Protein AF-A0A8S2FDB6-F1 (afdb_monomer_lite)

InterPro domains:
  IPR023299 P-type ATPase, cytoplasmic domain N [G3DSA:3.40.1110.10] (1-66)
  IPR023299 P-type ATPase, cytoplasmic domain N [SSF81660] (2-66)

pLDDT: mean 72.5, std 8.21, range [53.97, 84.56]

Secondary structure (DSSP, 8-state):
------EE---HHHHHS-GGG--EES-HHHHHHHHHHHHHHS-HHHHHHHS-----PPPBTTB----

Organism: NCBI:txid1234261

Radius of gyration: 12.91 Å; chains: 1; bounding box: 31×32×21 Å

Foldseek 3Di:
DQDAPKDFDPDPVLVPDQLVPTDIDHDPVSSVVVSVCCVVPVDVPVVCVVPPDPDWDDQDPVRNDTD

Sequence (67 aa):
MLYNHADFRGDPDNLRKSVFQRECIGDASETALLMCVELSTGNVIKFFEENRKILEIPSNATNKYQF

Structure (mmCIF, N/CA/C/O backbone):
data_AF-A0A8S2FDB6-F1
#
_entry.id   AF-A0A8S2FDB6-F1
#
loop_
_atom_site.group_PDB
_atom_site.id
_atom_site.type_symbol
_atom_site.label_atom_id
_atom_site.label_alt_id
_atom_site.label_comp_id
_atom_site.label_asym_id
_atom_site.label_entity_id
_atom_site.label_seq_id
_atom_site.pdbx_PDB_ins_code
_atom_site.Cartn_x
_atom_site.Cartn_y
_atom_site.Cartn_z
_atom_site.occupancy
_atom_site.B_iso_or_equiv
_atom_site.auth_seq_id
_atom_site.auth_comp_id
_atom_site.auth_asym_id
_atom_site.auth_atom_id
_atom_site.pdbx_PDB_model_num
ATOM 1 N N . MET A 1 1 ? -2.417 5.718 4.024 1.00 53.97 1 MET A N 1
ATOM 2 C CA . MET A 1 1 ? -1.086 5.811 3.398 1.00 53.97 1 MET A CA 1
ATOM 3 C C . MET A 1 1 ? -1.227 6.675 2.157 1.00 53.97 1 MET A C 1
ATOM 5 O O . MET A 1 1 ? -1.594 6.163 1.115 1.00 53.97 1 MET A O 1
ATOM 9 N N . LEU A 1 2 ? -1.064 7.994 2.292 1.00 58.62 2 LEU A N 1
ATOM 10 C CA . 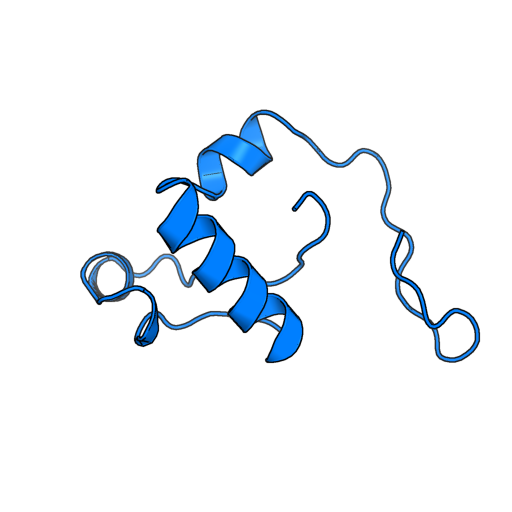LEU A 1 2 ? -1.196 8.908 1.150 1.00 58.62 2 LEU A CA 1
ATOM 11 C C . LEU A 1 2 ? 0.089 8.991 0.332 1.00 58.62 2 LEU A C 1
ATOM 13 O O . LEU A 1 2 ? 0.067 9.535 -0.756 1.00 58.62 2 LEU A O 1
ATOM 17 N N . TYR A 1 3 ? 1.202 8.484 0.853 1.00 63.62 3 TYR A N 1
ATOM 18 C CA . TYR A 1 3 ? 2.516 8.651 0.258 1.00 63.62 3 TYR A CA 1
ATOM 19 C C . TYR A 1 3 ? 3.120 7.286 -0.044 1.00 63.62 3 TYR A C 1
ATOM 21 O O . TYR A 1 3 ? 3.720 6.644 0.811 1.00 63.62 3 TYR A O 1
ATOM 29 N N . ASN A 1 4 ? 2.832 6.804 -1.246 1.00 70.69 4 ASN A N 1
ATOM 30 C CA . ASN A 1 4 ? 3.425 5.619 -1.834 1.00 70.69 4 ASN A CA 1
ATOM 31 C C . ASN A 1 4 ? 3.606 5.894 -3.333 1.00 70.69 4 ASN A C 1
ATOM 33 O O . ASN A 1 4 ? 2.702 6.493 -3.931 1.00 70.69 4 ASN A O 1
ATOM 37 N N . HIS A 1 5 ? 4.759 5.534 -3.892 1.00 72.75 5 HIS A N 1
ATOM 38 C CA . HIS A 1 5 ? 4.985 5.480 -5.339 1.00 72.75 5 HIS A CA 1
ATOM 39 C C . HIS A 1 5 ? 4.838 4.068 -5.901 1.00 72.75 5 HIS A C 1
ATOM 41 O O . HIS A 1 5 ? 4.837 3.902 -7.119 1.00 72.75 5 HIS A O 1
ATOM 47 N N . ALA A 1 6 ? 4.727 3.062 -5.031 1.00 77.56 6 ALA A N 1
ATOM 48 C CA . ALA A 1 6 ? 4.512 1.702 -5.462 1.00 77.56 6 ALA A CA 1
ATOM 49 C C . ALA A 1 6 ? 3.086 1.516 -5.973 1.00 77.56 6 ALA A C 1
ATOM 51 O O . ALA A 1 6 ? 2.121 1.834 -5.276 1.00 77.56 6 ALA A O 1
ATOM 52 N N . ASP A 1 7 ? 2.978 0.925 -7.158 1.00 77.69 7 ASP A N 1
ATOM 53 C CA . ASP A 1 7 ? 1.712 0.547 -7.774 1.00 77.69 7 ASP A CA 1
ATOM 54 C C . ASP A 1 7 ? 1.683 -0.949 -8.079 1.00 77.69 7 ASP A C 1
ATOM 56 O O . ASP A 1 7 ? 2.698 -1.572 -8.417 1.00 77.69 7 ASP A O 1
ATOM 60 N N . PHE A 1 8 ? 0.489 -1.536 -7.982 1.00 80.38 8 PHE A N 1
AT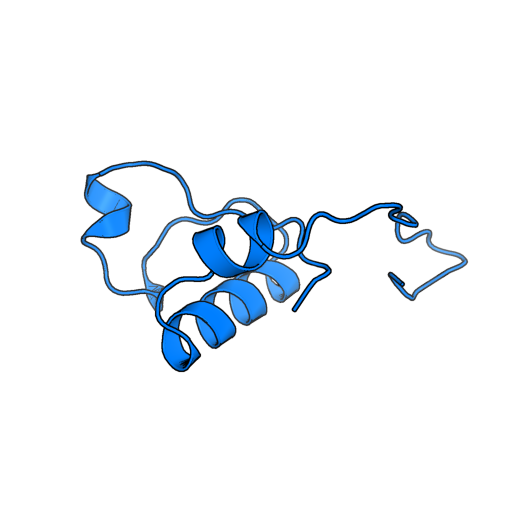OM 61 C CA . PHE A 1 8 ? 0.266 -2.897 -8.452 1.00 80.38 8 PHE A CA 1
ATOM 62 C C . PHE A 1 8 ? 0.285 -2.922 -9.974 1.00 80.38 8 PHE A C 1
ATOM 64 O O . PHE A 1 8 ? -0.337 -2.092 -10.642 1.00 80.38 8 PHE A O 1
ATOM 71 N N . ARG A 1 9 ? 0.943 -3.932 -10.541 1.00 79.06 9 ARG A N 1
ATOM 72 C CA . ARG A 1 9 ? 0.886 -4.150 -11.980 1.00 79.06 9 ARG A CA 1
ATOM 73 C C . ARG A 1 9 ? -0.544 -4.528 -12.369 1.00 79.06 9 ARG A C 1
ATOM 75 O O . ARG A 1 9 ? -1.074 -5.521 -11.870 1.00 79.06 9 ARG A O 1
ATOM 82 N N . GLY A 1 10 ? -1.157 -3.749 -13.262 1.00 71.81 10 GLY A N 1
ATOM 83 C CA . GLY A 1 10 ? -2.555 -3.891 -13.698 1.00 71.81 10 GLY A CA 1
ATOM 84 C C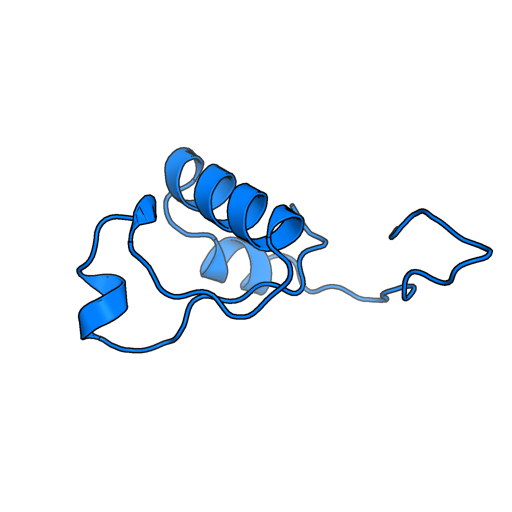 . GLY A 1 10 ? -2.870 -5.144 -14.525 1.00 71.81 10 GLY A C 1
ATOM 85 O O . GLY A 1 10 ? -3.841 -5.153 -15.279 1.00 71.81 10 GLY A O 1
ATOM 86 N N . ASP A 1 11 ? -2.059 -6.194 -14.420 1.00 76.69 11 ASP A N 1
ATOM 87 C CA . ASP A 1 11 ? -2.276 -7.443 -15.132 1.00 76.69 11 ASP A CA 1
ATOM 88 C C . ASP A 1 11 ? -3.425 -8.240 -14.489 1.00 76.69 11 ASP A C 1
ATOM 90 O O . ASP A 1 11 ? -3.428 -8.469 -13.273 1.00 76.69 11 ASP A O 1
ATOM 94 N N . PRO A 1 12 ? -4.391 -8.738 -15.284 1.00 66.25 12 PRO A N 1
ATOM 95 C CA . PRO A 1 12 ? -5.541 -9.491 -14.775 1.00 66.25 12 PRO A CA 1
ATOM 96 C C . PRO A 1 12 ? -5.142 -10.793 -14.060 1.00 66.25 12 PRO A C 1
ATOM 98 O O . PRO A 1 12 ? -5.871 -11.271 -13.189 1.00 66.25 12 PRO A O 1
ATOM 101 N N . ASP A 1 13 ? -3.974 -11.348 -14.390 1.00 72.56 13 ASP A N 1
ATOM 102 C CA . ASP A 1 13 ? -3.392 -12.508 -13.710 1.00 72.56 13 ASP A CA 1
ATOM 103 C C . ASP A 1 13 ? -2.828 -12.140 -12.323 1.00 72.56 13 ASP A C 1
ATOM 105 O O . ASP A 1 13 ? -2.955 -12.906 -11.370 1.00 72.56 13 ASP A O 1
ATOM 109 N N . ASN A 1 14 ? -2.289 -10.925 -12.168 1.00 72.62 14 ASN A N 1
ATOM 110 C CA . ASN A 1 14 ? -1.773 -10.428 -10.890 1.00 72.62 14 ASN A CA 1
ATOM 111 C C . ASN A 1 14 ? -2.894 -10.057 -9.916 1.00 72.62 14 ASN A C 1
ATOM 113 O O . ASN A 1 14 ? -2.792 -10.359 -8.731 1.00 72.62 14 ASN A O 1
ATOM 117 N N . LEU A 1 15 ? -4.010 -9.505 -10.395 1.00 68.06 15 LEU A N 1
ATOM 118 C CA . LEU A 1 15 ? -5.189 -9.231 -9.559 1.00 68.06 15 LEU A CA 1
ATOM 119 C C . LEU A 1 15 ? -5.777 -10.499 -8.915 1.00 68.06 15 LEU A C 1
ATOM 121 O O . LEU A 1 15 ? -6.288 -10.442 -7.793 1.00 68.06 15 LEU A O 1
ATOM 125 N N . ARG A 1 16 ? -5.669 -11.644 -9.602 1.00 67.94 16 ARG A N 1
ATOM 126 C CA . ARG A 1 16 ? -6.111 -12.960 -9.111 1.00 67.94 16 ARG A CA 1
ATOM 127 C C . ARG A 1 16 ? -5.149 -13.619 -8.124 1.00 67.94 16 ARG A C 1
ATOM 129 O O . ARG A 1 16 ? -5.566 -14.531 -7.410 1.00 67.94 16 ARG A O 1
ATOM 136 N N . LYS A 1 17 ? -3.889 -13.186 -8.070 1.00 75.62 17 LYS A N 1
ATOM 137 C CA . LYS A 1 17 ? -2.900 -13.708 -7.121 1.00 75.62 17 LYS A CA 1
ATOM 138 C C . LYS A 1 17 ? -3.126 -13.124 -5.728 1.00 75.62 17 LYS A C 1
ATOM 140 O O . LYS A 1 17 ? -3.629 -12.009 -5.562 1.00 75.62 17 LYS A O 1
ATOM 145 N N . SER A 1 18 ? -2.729 -13.902 -4.719 1.00 74.88 18 SER A N 1
ATOM 146 C CA . SER A 1 18 ? -2.677 -13.443 -3.328 1.00 74.88 18 SER A CA 1
ATOM 147 C C . SER A 1 18 ? -1.801 -12.195 -3.220 1.00 74.88 18 SER A C 1
ATOM 149 O O . SER A 1 18 ? -0.823 -12.078 -3.957 1.00 74.88 18 SER A O 1
ATOM 151 N N . VAL A 1 19 ? -2.126 -11.286 -2.296 1.00 75.50 19 VAL A N 1
ATOM 152 C CA . VAL A 1 19 ? -1.484 -9.964 -2.169 1.00 75.50 19 VAL A CA 1
ATOM 153 C C . VAL A 1 19 ? 0.048 -10.065 -2.108 1.00 75.50 19 VAL A C 1
ATOM 155 O O . VAL A 1 19 ? 0.728 -9.270 -2.740 1.00 75.50 19 VAL A O 1
ATOM 158 N N . PHE A 1 20 ? 0.588 -11.104 -1.463 1.00 73.69 20 PHE A N 1
ATOM 159 C CA . PHE A 1 20 ? 2.033 -11.356 -1.351 1.00 73.69 20 PHE A CA 1
ATOM 160 C C . PHE A 1 20 ? 2.738 -11.780 -2.651 1.00 73.69 20 PHE A C 1
ATOM 162 O O . PHE A 1 20 ? 3.961 -11.743 -2.718 1.00 73.69 20 PHE A O 1
ATOM 169 N N . GLN A 1 21 ? 1.994 -12.241 -3.657 1.00 79.06 21 GLN A N 1
ATOM 170 C CA . GLN A 1 21 ? 2.526 -12.700 -4.947 1.00 79.06 21 GLN A CA 1
ATOM 171 C C . GLN A 1 21 ? 2.216 -11.724 -6.087 1.00 79.06 21 GLN A C 1
ATOM 173 O O . GLN A 1 21 ? 2.499 -12.026 -7.247 1.00 79.06 21 GLN A O 1
ATOM 178 N N . ARG A 1 22 ? 1.599 -10.576 -5.784 1.00 81.75 22 ARG A N 1
ATOM 179 C CA . ARG A 1 22 ? 1.316 -9.557 -6.792 1.00 81.75 22 ARG A CA 1
ATOM 180 C C . ARG A 1 22 ? 2.609 -8.859 -7.179 1.00 81.75 22 ARG A C 1
ATOM 182 O O . ARG A 1 22 ? 3.347 -8.381 -6.320 1.00 81.75 22 ARG A O 1
ATOM 189 N N . GLU A 1 23 ? 2.859 -8.764 -8.478 1.00 80.75 23 GLU A N 1
ATOM 190 C CA . GLU A 1 23 ? 3.951 -7.930 -8.965 1.00 80.75 23 GLU A CA 1
ATOM 191 C C . GLU A 1 23 ? 3.613 -6.458 -8.715 1.00 80.75 23 GLU A C 1
ATOM 193 O O . GLU A 1 23 ? 2.543 -5.972 -9.099 1.00 80.75 23 GLU A O 1
ATOM 198 N N . CYS A 1 24 ? 4.537 -5.760 -8.064 1.00 81.75 24 CYS A N 1
ATOM 199 C CA . CYS A 1 24 ? 4.446 -4.334 -7.784 1.00 81.75 24 CYS A CA 1
ATOM 200 C C . CYS A 1 24 ? 5.645 -3.626 -8.408 1.00 81.75 24 CYS A C 1
ATOM 202 O O . CYS A 1 24 ? 6.728 -4.201 -8.531 1.00 81.75 24 CYS A O 1
ATOM 204 N N . ILE A 1 25 ? 5.444 -2.375 -8.796 1.00 81.75 25 ILE A N 1
ATOM 205 C CA . ILE A 1 25 ? 6.483 -1.511 -9.345 1.00 81.75 25 ILE A CA 1
ATOM 206 C C . ILE A 1 25 ? 6.801 -0.493 -8.260 1.00 81.75 25 ILE A C 1
ATOM 208 O O . ILE A 1 25 ? 5.950 0.333 -7.971 1.00 81.75 25 ILE A O 1
ATOM 212 N N . GLY A 1 26 ? 7.982 -0.554 -7.648 1.00 78.25 26 GLY A N 1
ATOM 213 C CA . GLY A 1 26 ? 8.379 0.378 -6.589 1.00 78.25 26 GLY A CA 1
ATOM 214 C C . GLY A 1 26 ? 9.521 -0.161 -5.733 1.00 78.25 26 GLY A C 1
ATOM 215 O O . GLY A 1 26 ? 10.000 -1.275 -5.956 1.00 78.25 26 GLY A O 1
ATOM 216 N N . ASP A 1 27 ? 9.958 0.626 -4.748 1.00 81.75 27 ASP A N 1
ATOM 217 C CA . ASP A 1 27 ? 10.940 0.158 -3.768 1.00 81.75 27 ASP A CA 1
ATOM 218 C C . ASP A 1 27 ? 10.350 -0.960 -2.886 1.00 81.75 27 ASP A C 1
ATOM 220 O O . ASP A 1 27 ? 9.132 -1.055 -2.688 1.00 81.75 27 ASP A O 1
ATOM 224 N N . ALA A 1 28 ? 11.206 -1.823 -2.334 1.00 80.12 28 ALA A N 1
ATOM 225 C CA . ALA A 1 28 ? 10.770 -2.935 -1.491 1.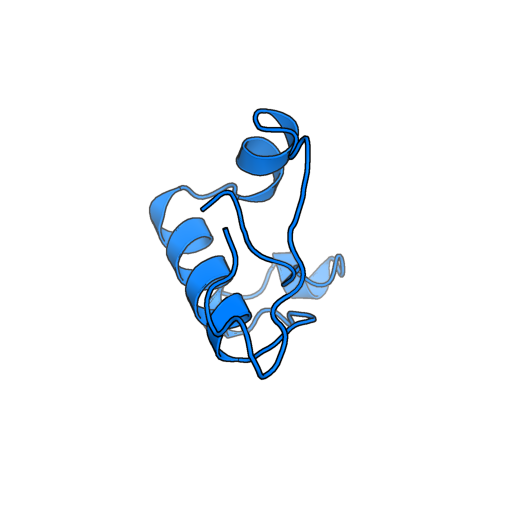00 80.12 28 ALA A CA 1
ATOM 226 C C . ALA A 1 28 ? 10.000 -2.458 -0.244 1.00 80.12 28 ALA A C 1
ATOM 228 O O . ALA A 1 28 ? 9.030 -3.099 0.168 1.00 80.12 28 ALA A O 1
ATOM 229 N N . SER A 1 29 ? 10.403 -1.323 0.338 1.00 81.81 29 SER A N 1
ATOM 230 C CA . SER A 1 29 ? 9.751 -0.746 1.520 1.00 81.81 29 SER A CA 1
ATOM 231 C C . SER A 1 29 ? 8.347 -0.211 1.207 1.00 81.81 29 SER A C 1
ATOM 233 O O . SER A 1 29 ? 7.379 -0.525 1.904 1.00 81.81 29 SER A O 1
ATOM 235 N N . GLU A 1 30 ? 8.220 0.525 0.107 1.00 80.88 30 GLU A N 1
ATOM 236 C CA . GLU A 1 30 ? 6.971 1.079 -0.416 1.00 80.88 30 GLU A CA 1
ATOM 237 C C . GLU A 1 30 ? 5.982 -0.019 -0.834 1.00 80.88 30 GLU A C 1
ATOM 239 O O . GLU A 1 30 ? 4.792 0.030 -0.507 1.00 80.88 30 GLU A O 1
ATOM 244 N N . THR A 1 31 ? 6.493 -1.073 -1.469 1.00 83.69 31 THR A N 1
ATOM 245 C CA . THR A 1 31 ? 5.717 -2.246 -1.885 1.00 83.69 31 THR A CA 1
ATOM 246 C C . THR A 1 31 ? 5.157 -3.016 -0.685 1.00 83.69 31 THR A C 1
ATOM 248 O O . THR A 1 31 ? 3.982 -3.390 -0.673 1.00 83.69 31 THR A O 1
ATOM 251 N N . ALA A 1 32 ? 5.957 -3.224 0.366 1.00 82.56 32 ALA A N 1
ATOM 252 C CA . ALA A 1 32 ? 5.504 -3.905 1.582 1.00 82.56 32 ALA A CA 1
ATOM 253 C C . ALA A 1 32 ? 4.345 -3.162 2.262 1.00 82.56 32 ALA A C 1
ATOM 255 O O . ALA A 1 32 ? 3.376 -3.774 2.720 1.00 82.56 32 ALA A O 1
ATOM 256 N N . LEU A 1 33 ? 4.425 -1.834 2.291 1.00 83.06 33 LEU A N 1
ATOM 257 C CA . LEU A 1 33 ? 3.371 -0.995 2.840 1.00 83.06 33 LEU A CA 1
ATOM 258 C C . LEU A 1 33 ? 2.115 -1.004 1.951 1.00 83.06 33 LEU A C 1
ATOM 260 O O . LEU A 1 33 ? 1.014 -1.114 2.489 1.00 83.06 33 LEU A O 1
ATOM 264 N N . LEU A 1 34 ? 2.259 -0.984 0.619 1.00 83.12 34 LEU A N 1
ATOM 265 C CA . LEU A 1 34 ? 1.133 -1.118 -0.318 1.00 83.12 34 LEU A CA 1
ATOM 266 C C . LEU A 1 34 ? 0.348 -2.416 -0.063 1.00 83.12 34 LEU A C 1
ATOM 268 O O . LEU A 1 34 ? -0.875 -2.393 0.082 1.00 83.12 34 LEU A O 1
ATOM 272 N N . MET A 1 35 ? 1.061 -3.537 0.074 1.00 84.56 35 MET A N 1
ATOM 273 C CA . MET A 1 35 ? 0.471 -4.842 0.385 1.00 84.56 35 MET A CA 1
ATOM 274 C C . MET A 1 35 ? -0.209 -4.872 1.760 1.00 84.56 35 MET A C 1
ATOM 276 O O . MET A 1 35 ? -1.291 -5.441 1.900 1.00 84.56 35 MET A O 1
ATOM 280 N N . CYS A 1 36 ? 0.390 -4.245 2.776 1.00 83.88 36 CYS A N 1
ATOM 281 C CA . CYS A 1 36 ? -0.176 -4.179 4.126 1.00 83.88 36 CYS A CA 1
ATOM 282 C C . CYS A 1 36 ? -1.522 -3.429 4.160 1.00 83.88 36 CYS A C 1
ATOM 284 O O . CYS A 1 36 ? -2.484 -3.873 4.797 1.00 83.88 36 CYS A O 1
ATOM 286 N N . VAL A 1 37 ? -1.612 -2.309 3.436 1.00 81.38 37 VAL A N 1
ATOM 287 C CA . VAL A 1 37 ? -2.844 -1.508 3.358 1.00 81.38 37 VAL A CA 1
ATOM 288 C C . VAL A 1 37 ? -3.910 -2.232 2.534 1.00 81.38 37 VAL A C 1
ATOM 290 O O . VAL A 1 37 ? -5.071 -2.241 2.931 1.00 81.38 37 VAL A O 1
ATOM 293 N N . GLU A 1 38 ? -3.532 -2.896 1.441 1.00 82.94 38 GLU A N 1
ATOM 294 C CA . GLU A 1 38 ? -4.455 -3.709 0.637 1.00 82.94 38 GLU A CA 1
ATOM 295 C C . GLU A 1 38 ? -5.045 -4.870 1.447 1.00 82.94 38 GLU A C 1
ATOM 297 O O . GLU A 1 38 ? -6.243 -5.122 1.365 1.00 82.94 38 GLU A O 1
ATOM 302 N N . LEU A 1 39 ? -4.252 -5.527 2.300 1.00 81.75 39 LEU A N 1
ATOM 303 C CA . LEU A 1 39 ? -4.753 -6.567 3.205 1.00 81.75 39 LEU A CA 1
ATOM 304 C C . LEU A 1 39 ? -5.724 -6.028 4.265 1.00 81.75 39 LEU A C 1
ATOM 306 O O . LEU A 1 39 ? -6.671 -6.720 4.628 1.00 81.75 39 LEU A O 1
ATOM 310 N N . SER A 1 40 ? -5.488 -4.816 4.770 1.00 79.06 40 SER A N 1
ATOM 311 C CA . SER A 1 40 ? -6.290 -4.237 5.856 1.00 79.06 40 SER A CA 1
ATOM 312 C C . SER A 1 40 ? -7.580 -3.575 5.358 1.00 79.06 40 SER A C 1
ATOM 314 O O . SER A 1 40 ? -8.617 -3.677 6.009 1.00 79.06 40 SER A O 1
ATOM 316 N N . THR A 1 41 ? -7.521 -2.897 4.210 1.00 75.12 41 THR A N 1
ATOM 317 C CA . THR A 1 41 ? -8.601 -2.041 3.685 1.00 75.12 41 THR A CA 1
ATOM 318 C C . THR A 1 41 ? -9.292 -2.651 2.459 1.00 75.12 41 THR A C 1
ATOM 320 O O . THR A 1 41 ? -10.418 -2.281 2.137 1.00 75.12 41 THR A O 1
ATOM 323 N N . GLY A 1 42 ? -8.648 -3.591 1.759 1.00 70.88 42 GLY A N 1
ATOM 324 C CA . GLY A 1 42 ? -9.220 -4.342 0.635 1.00 70.88 42 GLY A CA 1
ATOM 325 C C . GLY A 1 42 ? -9.334 -3.588 -0.695 1.00 70.88 42 GLY A C 1
ATOM 326 O O . GLY A 1 42 ? -9.622 -4.219 -1.711 1.00 70.88 42 GLY A O 1
ATOM 327 N N . ASN A 1 43 ? -9.152 -2.261 -0.721 1.00 71.50 43 ASN A N 1
ATOM 328 C CA . ASN A 1 43 ? -9.164 -1.490 -1.965 1.00 71.50 43 ASN A CA 1
ATOM 329 C C . ASN A 1 43 ? -8.341 -0.197 -1.861 1.00 71.50 43 ASN A C 1
ATOM 331 O O . ASN A 1 43 ? -8.864 0.885 -1.580 1.00 71.50 43 ASN A O 1
ATOM 335 N N . VAL A 1 44 ? -7.034 -0.311 -2.082 1.00 73.19 44 VAL A N 1
ATOM 336 C CA . VAL A 1 44 ? -6.109 0.829 -1.984 1.00 73.19 44 VAL A CA 1
ATOM 337 C C . VAL A 1 44 ? -6.316 1.852 -3.107 1.00 73.19 44 VAL A C 1
ATOM 339 O O . VAL A 1 44 ? -6.172 3.050 -2.878 1.00 73.19 44 VAL A O 1
ATOM 342 N N . ILE A 1 45 ? -6.717 1.407 -4.301 1.00 73.38 45 ILE A N 1
ATOM 343 C CA . ILE A 1 45 ? -6.888 2.278 -5.477 1.00 73.38 45 ILE A CA 1
ATOM 344 C C . ILE A 1 45 ? -8.008 3.296 -5.242 1.00 73.38 45 ILE A C 1
ATOM 346 O O . ILE A 1 45 ? -7.804 4.492 -5.434 1.00 73.38 45 ILE A O 1
ATOM 350 N N . LYS A 1 46 ? -9.162 2.851 -4.730 1.00 71.88 46 LYS A N 1
ATOM 351 C CA . LYS A 1 46 ? -10.262 3.764 -4.378 1.00 71.88 46 LYS A CA 1
ATOM 352 C C . LYS A 1 46 ? -9.867 4.767 -3.298 1.00 71.88 46 LYS A C 1
ATOM 354 O O . LYS A 1 46 ? -10.239 5.932 -3.375 1.00 71.88 46 LYS A O 1
ATOM 359 N N . PHE A 1 47 ? -9.066 4.336 -2.323 1.00 70.50 47 PHE A N 1
ATOM 360 C CA . PHE A 1 47 ? -8.571 5.226 -1.274 1.00 70.50 47 PHE A CA 1
ATOM 361 C C . PHE A 1 47 ? -7.688 6.354 -1.839 1.00 70.50 47 PHE A C 1
ATOM 363 O O . PHE A 1 47 ? -7.741 7.478 -1.337 1.00 70.50 47 PHE A O 1
ATOM 370 N N . PHE A 1 48 ? -6.912 6.086 -2.896 1.00 70.50 48 PHE A N 1
ATOM 371 C CA . PHE A 1 48 ? -6.138 7.110 -3.606 1.00 70.50 48 PHE A CA 1
ATOM 372 C C . PHE A 1 48 ? -7.001 8.024 -4.480 1.00 70.50 48 PHE A C 1
ATOM 374 O O . PHE A 1 48 ? -6.743 9.226 -4.527 1.00 70.50 48 PHE A O 1
ATOM 381 N N . GLU A 1 49 ? -8.026 7.488 -5.146 1.00 72.00 49 GLU A N 1
ATOM 382 C CA . GLU A 1 49 ? -8.961 8.297 -5.940 1.00 72.00 49 GLU A CA 1
ATOM 383 C C . GLU A 1 49 ? -9.731 9.298 -5.068 1.00 72.00 49 GLU A C 1
ATOM 385 O O . GLU A 1 49 ? -9.910 10.453 -5.456 1.00 72.00 49 GLU A O 1
ATOM 390 N N . GLU A 1 50 ? -10.132 8.881 -3.866 1.00 76.50 50 GLU A N 1
ATOM 391 C CA . GLU A 1 50 ? -10.806 9.745 -2.893 1.00 76.50 50 GLU A CA 1
ATOM 392 C C . GLU A 1 50 ? -9.854 10.773 -2.259 1.00 76.50 50 GLU A C 1
A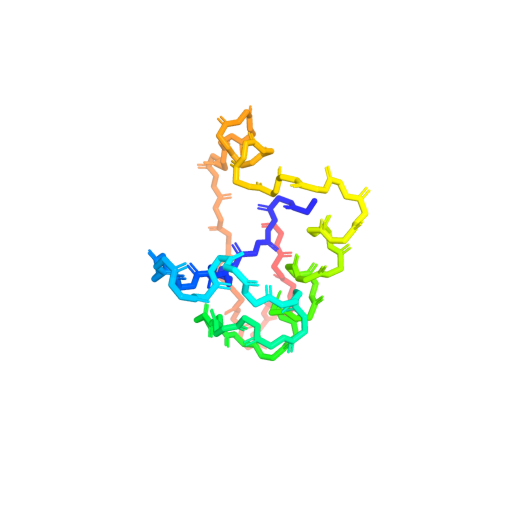TOM 394 O O . GLU A 1 50 ? -10.283 11.864 -1.883 1.00 76.50 50 GLU A O 1
ATOM 399 N N . ASN A 1 51 ? -8.555 10.462 -2.171 1.00 69.06 51 ASN A N 1
ATOM 400 C CA . ASN A 1 51 ? -7.547 11.316 -1.546 1.00 69.06 51 ASN A CA 1
ATOM 401 C C . ASN A 1 51 ? -6.440 11.708 -2.532 1.00 69.06 51 ASN A C 1
ATOM 403 O O . ASN A 1 51 ? -5.306 11.223 -2.469 1.00 69.06 51 ASN A O 1
ATOM 407 N N . ARG A 1 52 ? -6.761 12.637 -3.437 1.00 66.62 52 ARG A N 1
ATOM 408 C CA . ARG A 1 52 ? -5.804 13.157 -4.418 1.00 66.62 52 ARG A CA 1
ATOM 409 C C . ARG A 1 52 ? -4.659 13.907 -3.727 1.00 66.62 52 ARG A C 1
ATOM 411 O O . ARG A 1 52 ? -4.887 14.915 -3.058 1.00 66.62 52 ARG A O 1
ATOM 418 N N . LYS A 1 53 ? -3.416 13.459 -3.937 1.00 66.56 53 LYS A N 1
ATOM 419 C CA . LYS A 1 53 ? -2.226 14.183 -3.463 1.00 66.56 53 LYS A CA 1
ATOM 420 C C . LYS A 1 53 ? -2.117 15.535 -4.179 1.00 66.56 53 LYS A C 1
ATOM 422 O O . LYS A 1 53 ? -2.230 15.598 -5.402 1.00 66.56 53 LYS A O 1
ATOM 427 N N . ILE A 1 54 ? -1.914 16.608 -3.415 1.00 66.69 54 ILE A N 1
ATOM 428 C CA . ILE A 1 54 ? -1.810 17.985 -3.935 1.00 66.69 54 ILE A CA 1
ATOM 429 C C . ILE A 1 54 ? -0.350 18.351 -4.239 1.00 66.69 54 ILE A C 1
ATOM 431 O O . ILE A 1 54 ? -0.077 19.047 -5.213 1.00 66.69 54 ILE A O 1
ATOM 435 N N . LEU A 1 55 ? 0.586 17.879 -3.416 1.00 62.59 55 LEU A N 1
ATOM 436 C CA . LEU A 1 55 ? 2.016 18.120 -3.561 1.00 62.59 55 LEU A CA 1
ATOM 437 C C . LEU A 1 55 ? 2.778 16.926 -2.988 1.00 62.59 55 LEU A C 1
ATOM 439 O O . LEU A 1 55 ? 2.313 16.291 -2.042 1.00 62.59 55 LEU A O 1
ATOM 443 N N . GLU A 1 56 ? 3.945 16.660 -3.557 1.00 64.62 56 GLU A N 1
ATOM 444 C CA . GLU A 1 56 ? 4.875 15.644 -3.095 1.00 64.62 56 GLU A CA 1
ATOM 445 C C . GLU A 1 56 ? 6.287 16.255 -3.041 1.00 64.62 56 GLU A C 1
ATOM 447 O O . GLU A 1 56 ? 6.699 16.974 -3.955 1.00 64.62 56 GLU A O 1
ATOM 452 N N . ILE A 1 57 ? 7.012 16.016 -1.946 1.00 68.50 57 ILE A N 1
ATOM 453 C CA . ILE A 1 57 ? 8.427 16.357 -1.809 1.00 68.50 57 ILE A CA 1
ATOM 454 C C . ILE A 1 57 ? 9.255 15.088 -2.072 1.00 68.50 57 ILE A C 1
ATOM 456 O O . ILE A 1 57 ? 9.163 14.123 -1.304 1.00 68.50 57 ILE A O 1
ATOM 460 N N . PRO A 1 58 ? 10.086 15.054 -3.129 1.00 64.62 58 PRO A N 1
ATOM 461 C CA . PRO A 1 58 ? 10.941 13.906 -3.391 1.00 64.62 58 PRO A CA 1
ATOM 462 C C . PRO A 1 58 ? 11.983 13.765 -2.278 1.00 64.62 58 PRO A C 1
ATOM 464 O O . PRO A 1 58 ? 12.592 14.752 -1.851 1.00 64.62 58 PRO A O 1
ATOM 467 N N . SER A 1 59 ? 12.209 12.531 -1.818 1.00 58.88 59 SER A N 1
ATOM 468 C CA . SER A 1 59 ? 13.288 12.262 -0.866 1.00 58.88 59 SER A CA 1
ATOM 469 C C . SER A 1 59 ? 14.621 12.622 -1.52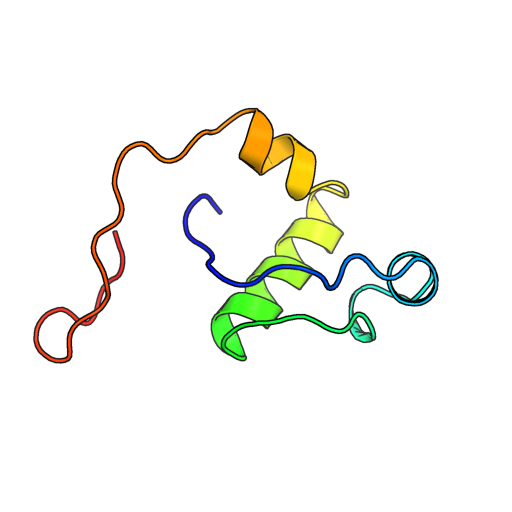9 1.00 58.88 59 SER A C 1
ATOM 471 O O . SER A 1 59 ? 14.910 12.188 -2.646 1.00 58.88 59 SER A O 1
ATOM 473 N N . ASN A 1 60 ? 15.431 13.427 -0.851 1.00 62.03 60 ASN A N 1
ATOM 474 C CA . ASN A 1 60 ? 16.786 13.764 -1.279 1.00 62.03 60 ASN A CA 1
ATOM 475 C C . ASN A 1 60 ? 17.754 13.289 -0.191 1.00 62.03 60 ASN A C 1
ATOM 477 O O . ASN A 1 60 ? 17.383 13.209 0.975 1.00 62.03 60 ASN A O 1
ATOM 481 N N . ALA A 1 61 ? 19.018 13.026 -0.516 1.00 60.75 61 ALA A N 1
ATOM 482 C CA . ALA A 1 61 ? 20.014 12.561 0.453 1.00 60.75 61 ALA A CA 1
ATOM 483 C C . ALA A 1 61 ? 20.158 13.490 1.683 1.00 60.75 61 ALA A C 1
ATOM 485 O O . ALA A 1 61 ? 20.526 13.036 2.768 1.00 60.75 61 ALA A O 1
ATOM 486 N N . THR A 1 62 ? 19.830 14.779 1.533 1.00 64.62 62 THR A N 1
ATOM 487 C CA . THR A 1 62 ? 19.775 15.773 2.621 1.00 64.62 62 THR A CA 1
ATOM 488 C C . THR A 1 62 ? 18.455 15.745 3.402 1.00 64.62 62 THR A C 1
ATOM 490 O O . THR A 1 62 ? 18.446 16.046 4.591 1.00 64.62 62 THR A O 1
ATOM 493 N N . ASN A 1 63 ? 17.352 15.358 2.760 1.00 58.53 63 ASN A N 1
ATOM 494 C CA . ASN A 1 63 ? 16.014 15.291 3.343 1.00 58.53 63 ASN A CA 1
ATOM 495 C C . ASN A 1 63 ? 15.526 13.838 3.307 1.00 58.53 63 ASN A C 1
ATOM 497 O O . ASN A 1 63 ? 14.869 13.398 2.366 1.00 58.53 63 ASN A O 1
ATOM 501 N N . LYS A 1 64 ? 15.884 13.083 4.351 1.00 60.16 64 LYS A N 1
ATOM 502 C CA . LYS A 1 64 ? 15.601 11.641 4.491 1.00 60.16 64 LYS A CA 1
ATOM 503 C C . LYS A 1 64 ? 14.125 11.309 4.753 1.00 60.16 64 LYS A C 1
ATOM 505 O O . LYS A 1 64 ? 13.808 10.164 5.056 1.00 60.16 64 LYS A O 1
ATOM 510 N N . TYR A 1 65 ? 13.247 12.303 4.687 1.00 59.44 65 TYR A N 1
ATOM 511 C CA . TYR A 1 65 ? 11.824 12.163 4.953 1.00 59.44 65 TYR A CA 1
ATOM 512 C C . TYR A 1 65 ? 11.049 12.553 3.700 1.00 59.44 65 TYR A C 1
ATOM 514 O O . TYR A 1 65 ? 11.263 13.631 3.145 1.00 59.44 65 TYR A O 1
ATOM 522 N N . GLN A 1 66 ? 10.154 11.669 3.273 1.00 59.72 66 GLN A N 1
ATOM 523 C CA . GLN A 1 66 ? 9.067 11.998 2.359 1.00 59.72 66 GLN A CA 1
ATOM 524 C C . GLN A 1 66 ? 7.881 12.473 3.207 1.00 59.72 66 GLN A C 1
ATOM 526 O O . GLN A 1 66 ? 7.447 11.746 4.105 1.00 59.72 66 GLN A O 1
ATOM 531 N N . PHE A 1 67 ? 7.431 13.706 2.958 1.00 55.00 67 PHE A N 1
ATOM 532 C CA . PHE A 1 67 ? 6.249 14.321 3.571 1.00 55.00 67 PHE A CA 1
ATOM 533 C C . PHE A 1 67 ? 5.089 14.322 2.583 1.00 55.00 67 PHE A C 1
ATOM 535 O O . PHE A 1 67 ? 5.343 14.712 1.420 1.00 55.00 67 PHE A O 1
#